Protein AF-A0A5F1SLM0-F1 (afdb_monomer_lite)

Radius of gyration: 10.52 Å; chains: 1; bounding box: 19×15×27 Å

pLDDT: mean 75.39, std 5.78, range [60.94, 82.62]

Foldseek 3Di:
DVVVVVCCVVVCCVVQVNDDPVVSCVVVVVDD

Structure (mmCIF, N/CA/C/O backbone):
data_AF-A0A5F1SLM0-F1
#
_entry.id   AF-A0A5F1SLM0-F1
#
loop_
_atom_site.group_PDB
_atom_site.id
_atom_site.type_symbol
_atom_site.label_atom_id
_atom_site.label_alt_id
_atom_site.label_comp_id
_atom_site.label_asym_id
_atom_site.label_entity_id
_atom_site.label_seq_id
_atom_site.pdbx_PDB_ins_code
_atom_site.Cartn_x
_atom_site.Cartn_y
_atom_site.Cartn_z
_atom_site.occupancy
_atom_site.B_iso_or_equiv
_atom_site.auth_seq_id
_atom_site.auth_comp_id
_atom_site.auth_asym_id
_atom_site.auth_atom_id
_atom_site.pdbx_PDB_model_num
ATOM 1 N N . ASP A 1 1 ? -0.255 -7.522 -18.113 1.00 68.25 1 ASP A N 1
ATOM 2 C CA . ASP A 1 1 ? -0.470 -8.147 -16.789 1.00 68.25 1 ASP A CA 1
ATOM 3 C C . ASP A 1 1 ? 0.607 -7.757 -15.761 1.00 68.25 1 ASP A C 1
ATOM 5 O O . ASP A 1 1 ? 0.271 -7.265 -14.693 1.00 68.25 1 ASP A O 1
ATOM 9 N N . ALA A 1 2 ? 1.905 -7.834 -16.094 1.00 80.31 2 ALA A N 1
ATOM 10 C CA . ALA A 1 2 ? 2.996 -7.484 -15.166 1.00 80.31 2 ALA A CA 1
ATOM 11 C C . ALA A 1 2 ? 2.924 -6.060 -14.566 1.00 80.31 2 ALA A C 1
ATOM 13 O O . ALA A 1 2 ? 3.210 -5.877 -13.386 1.00 80.31 2 ALA A O 1
ATOM 14 N N . TYR A 1 3 ? 2.489 -5.064 -15.347 1.00 82.62 3 TYR A N 1
ATOM 15 C CA . TYR A 1 3 ? 2.347 -3.682 -14.874 1.00 82.62 3 TYR A CA 1
ATOM 16 C C . TYR A 1 3 ? 1.290 -3.532 -13.770 1.00 82.62 3 TYR A C 1
ATOM 18 O O . TYR A 1 3 ? 1.538 -2.865 -12.772 1.00 82.62 3 TYR A O 1
ATOM 26 N N . ILE A 1 4 ? 0.138 -4.198 -13.909 1.00 80.25 4 ILE A N 1
ATOM 27 C CA . ILE A 1 4 ? -0.955 -4.127 -12.926 1.00 80.25 4 ILE A CA 1
ATOM 28 C C . ILE A 1 4 ? -0.530 -4.805 -11.622 1.00 80.25 4 ILE A C 1
ATOM 30 O O . ILE A 1 4 ? -0.748 -4.257 -10.544 1.00 80.25 4 ILE A O 1
ATOM 34 N N . ARG A 1 5 ? 0.139 -5.962 -11.711 1.00 80.19 5 ARG A N 1
ATOM 35 C CA . ARG A 1 5 ? 0.666 -6.666 -10.532 1.00 80.19 5 ARG A CA 1
ATOM 36 C C . ARG A 1 5 ? 1.722 -5.835 -9.807 1.00 80.19 5 ARG A C 1
ATOM 38 O O . ARG A 1 5 ? 1.596 -5.619 -8.607 1.00 80.19 5 ARG A O 1
ATOM 45 N N . TRP A 1 6 ? 2.691 -5.282 -10.541 1.00 82.50 6 TRP A N 1
ATOM 46 C CA . TRP A 1 6 ? 3.715 -4.402 -9.971 1.00 82.50 6 TRP A CA 1
ATOM 47 C C . TRP A 1 6 ? 3.105 -3.156 -9.317 1.00 82.50 6 TRP A C 1
ATOM 49 O O . TRP A 1 6 ? 3.468 -2.813 -8.192 1.00 82.50 6 TRP A O 1
ATOM 59 N N . TYR A 1 7 ? 2.143 -2.512 -9.987 1.00 78.69 7 TYR A N 1
ATOM 60 C CA . TYR A 1 7 ? 1.450 -1.340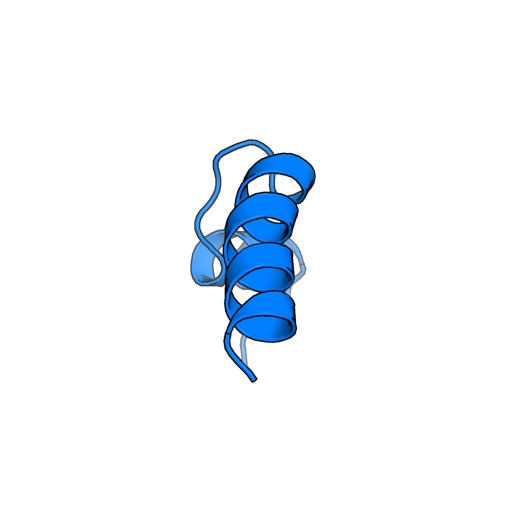 -9.459 1.00 78.69 7 TYR A CA 1
ATOM 61 C C . TYR A 1 7 ? 0.714 -1.675 -8.159 1.00 78.69 7 TYR A C 1
ATOM 63 O O . TYR A 1 7 ? 0.922 -0.996 -7.155 1.00 78.69 7 TYR A O 1
ATOM 71 N N . ASN A 1 8 ? -0.070 -2.757 -8.145 1.00 76.75 8 ASN A N 1
ATOM 72 C CA . ASN A 1 8 ? -0.823 -3.186 -6.968 1.00 76.75 8 ASN A CA 1
ATOM 73 C C . ASN A 1 8 ? 0.105 -3.557 -5.807 1.00 76.75 8 ASN A C 1
ATOM 75 O O . ASN A 1 8 ? -0.088 -3.072 -4.698 1.00 76.75 8 ASN A O 1
ATOM 79 N N . GLU A 1 9 ? 1.161 -4.336 -6.041 1.00 76.69 9 GLU A N 1
ATOM 80 C CA . GLU A 1 9 ? 2.088 -4.747 -4.979 1.00 76.69 9 GLU A CA 1
ATOM 81 C C . GLU A 1 9 ? 2.875 -3.579 -4.374 1.00 76.69 9 GLU A C 1
ATOM 83 O O . GLU A 1 9 ? 3.075 -3.524 -3.156 1.00 76.69 9 GLU A O 1
ATOM 88 N N . LYS A 1 10 ? 3.338 -2.639 -5.209 1.00 74.50 10 LYS A N 1
ATOM 89 C CA . LYS A 1 10 ? 4.137 -1.494 -4.749 1.00 74.50 10 LYS A CA 1
ATOM 90 C C . LYS A 1 10 ? 3.273 -0.416 -4.104 1.00 74.50 10 LYS A C 1
ATOM 92 O O . LYS A 1 10 ? 3.680 0.150 -3.090 1.00 74.50 10 LYS A O 1
ATOM 97 N N . ARG A 1 11 ? 2.079 -0.147 -4.646 1.00 73.25 11 ARG A N 1
ATOM 98 C CA . ARG A 1 11 ? 1.169 0.881 -4.116 1.00 7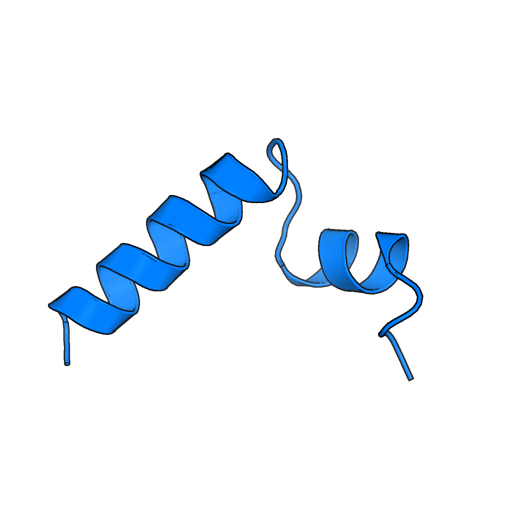3.25 11 ARG A CA 1
ATOM 99 C C . ARG A 1 11 ? 0.451 0.440 -2.863 1.00 73.25 11 ARG A C 1
ATOM 101 O O . ARG A 1 11 ? 0.344 1.266 -1.967 1.00 73.25 11 ARG A O 1
ATOM 108 N N . ILE A 1 12 ? 0.021 -0.823 -2.777 1.00 68.88 12 ILE A N 1
ATOM 109 C CA . ILE A 1 12 ? -0.581 -1.354 -1.553 1.00 68.88 12 ILE A CA 1
ATOM 110 C C . ILE A 1 12 ? 0.401 -1.096 -0.406 1.00 68.88 12 ILE A C 1
ATOM 112 O O . ILE A 1 12 ? 0.101 -0.290 0.462 1.00 68.88 12 ILE A O 1
ATOM 116 N N . LYS A 1 13 ? 1.646 -1.575 -0.470 1.00 64.62 13 LYS A N 1
ATOM 117 C CA . LYS A 1 13 ? 2.623 -1.359 0.619 1.00 64.62 13 LYS A CA 1
ATOM 118 C C . LYS A 1 13 ? 2.843 0.117 1.003 1.00 64.62 13 LYS A C 1
ATOM 120 O O . LYS A 1 13 ? 2.985 0.411 2.188 1.00 64.62 13 LYS A O 1
ATOM 125 N N . LEU A 1 14 ? 2.837 1.034 0.030 1.00 69.31 14 LEU A N 1
ATOM 126 C CA . LEU A 1 14 ? 2.994 2.473 0.275 1.00 69.31 14 LEU A CA 1
ATOM 127 C C . LEU A 1 14 ? 1.752 3.095 0.940 1.00 69.31 14 LEU A C 1
ATOM 129 O O . LEU A 1 14 ? 1.873 3.872 1.881 1.00 69.31 14 LEU A O 1
ATOM 133 N N . SER A 1 15 ? 0.558 2.743 0.461 1.00 69.44 15 SER A N 1
ATOM 134 C CA . SER A 1 15 ? -0.724 3.235 0.979 1.00 69.44 15 SER A CA 1
ATOM 135 C C . SER A 1 15 ? -1.135 2.573 2.296 1.00 69.44 15 SER A C 1
ATOM 137 O O . SER A 1 15 ? -1.868 3.179 3.070 1.00 69.44 15 SER A O 1
ATOM 139 N N . LEU A 1 16 ? -0.651 1.360 2.575 1.00 72.00 16 LEU A N 1
ATOM 140 C CA . LEU A 1 16 ? -0.941 0.615 3.803 1.00 72.00 16 LEU A CA 1
ATOM 141 C C . LEU A 1 16 ? -0.052 1.023 4.988 1.00 72.00 16 LEU A C 1
ATOM 143 O O . LEU A 1 16 ? -0.213 0.491 6.088 1.00 72.00 16 LEU A O 1
ATOM 147 N N . GLY A 1 17 ? 0.892 1.950 4.788 1.00 74.38 17 GLY A N 1
ATOM 148 C CA . GLY A 1 17 ? 1.794 2.412 5.844 1.00 74.38 17 GLY A CA 1
ATOM 149 C C . GLY A 1 17 ? 2.670 1.287 6.397 1.00 74.38 17 GLY A C 1
ATOM 150 O O . GLY A 1 17 ? 2.746 1.116 7.609 1.00 74.38 17 GLY A O 1
ATOM 151 N N . SER A 1 18 ? 3.278 0.494 5.507 1.00 69.50 18 SER A N 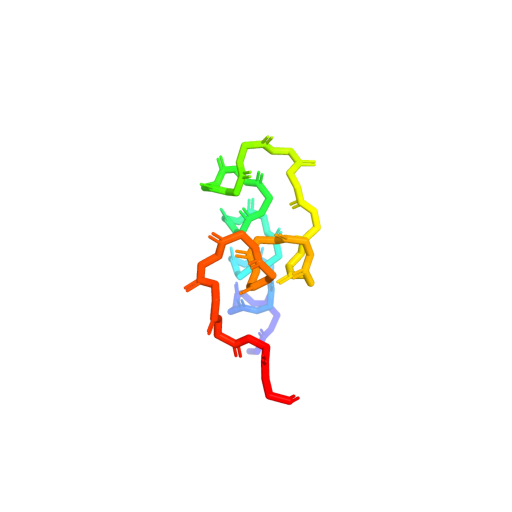1
ATOM 152 C CA . SER A 1 18 ? 4.105 -0.683 5.839 1.00 69.50 18 SER A CA 1
ATOM 153 C C . SER A 1 18 ? 3.353 -1.895 6.401 1.00 69.50 18 SER A C 1
ATOM 155 O O . SER A 1 18 ? 3.995 -2.870 6.783 1.00 69.50 18 SER A O 1
ATOM 157 N N . ARG A 1 19 ? 2.014 -1.885 6.406 1.00 73.38 19 ARG A N 1
ATOM 158 C CA . ARG A 1 19 ? 1.201 -3.059 6.760 1.00 73.38 19 ARG A CA 1
ATOM 159 C C . ARG A 1 19 ? 1.033 -4.000 5.570 1.00 73.38 19 ARG A C 1
ATOM 161 O O . ARG A 1 19 ? 0.976 -3.569 4.412 1.00 73.38 19 ARG A O 1
ATOM 168 N N . SER A 1 20 ? 0.932 -5.293 5.848 1.00 75.69 20 SER A N 1
ATOM 169 C CA . SER A 1 20 ? 0.559 -6.283 4.844 1.00 75.69 20 SER A CA 1
ATOM 170 C C . SER A 1 20 ? -0.897 -6.074 4.385 1.00 75.69 20 SER A C 1
ATOM 172 O O . SER A 1 20 ? -1.718 -5.512 5.116 1.00 75.69 20 SER A O 1
ATOM 174 N N . PRO A 1 21 ? -1.268 -6.540 3.177 1.00 76.31 21 PRO A N 1
ATOM 175 C CA . PRO A 1 21 ? -2.641 -6.437 2.677 1.00 76.31 21 PRO A CA 1
ATOM 176 C C . PRO A 1 21 ? -3.695 -7.074 3.588 1.00 76.31 21 PRO A C 1
ATOM 178 O O . PRO A 1 21 ? -4.864 -6.706 3.514 1.00 76.31 21 PRO A O 1
ATOM 181 N N . VAL A 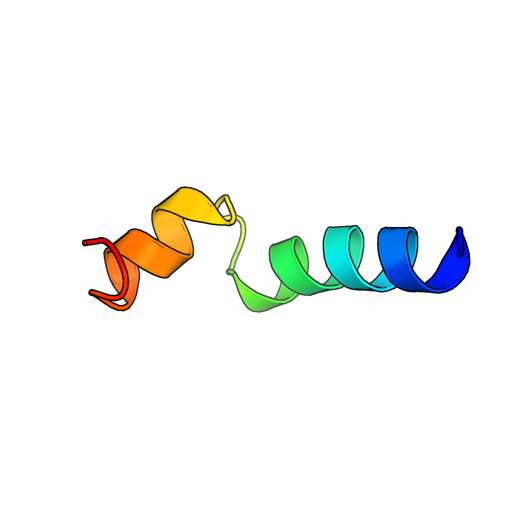1 22 ? -3.306 -8.060 4.396 1.00 79.25 22 VAL A N 1
ATOM 182 C CA . VAL A 1 22 ? -4.189 -8.725 5.361 1.00 79.25 22 VAL A CA 1
ATOM 183 C C . VAL A 1 22 ? -4.389 -7.826 6.576 1.00 79.25 22 VAL A C 1
ATOM 185 O O . VAL A 1 22 ? -5.519 -7.430 6.831 1.00 79.25 22 VAL A O 1
ATOM 188 N N . GLU A 1 23 ? -3.303 -7.374 7.208 1.00 77.19 23 GLU A N 1
ATOM 189 C CA . GLU A 1 23 ? -3.350 -6.470 8.371 1.00 77.19 23 GLU A CA 1
ATOM 190 C C . GLU A 1 23 ? -4.097 -5.161 8.076 1.00 77.19 23 GLU A C 1
ATOM 192 O O . GLU A 1 23 ? -4.788 -4.615 8.932 1.00 77.19 23 GLU A O 1
ATOM 197 N N . TYR A 1 24 ? -3.993 -4.631 6.854 1.00 81.62 24 TYR A N 1
ATOM 198 C CA . TYR A 1 24 ? -4.778 -3.455 6.480 1.00 81.62 24 TYR A CA 1
ATOM 199 C C . TYR A 1 24 ? -6.271 -3.756 6.356 1.00 81.62 24 TYR A C 1
ATOM 201 O O . TYR A 1 24 ? -7.090 -2.957 6.805 1.00 81.62 24 TYR A O 1
ATOM 209 N N . ARG A 1 25 ? -6.644 -4.909 5.791 1.00 79.88 25 ARG A N 1
ATOM 210 C CA . ARG A 1 25 ? -8.053 -5.323 5.713 1.00 79.88 25 A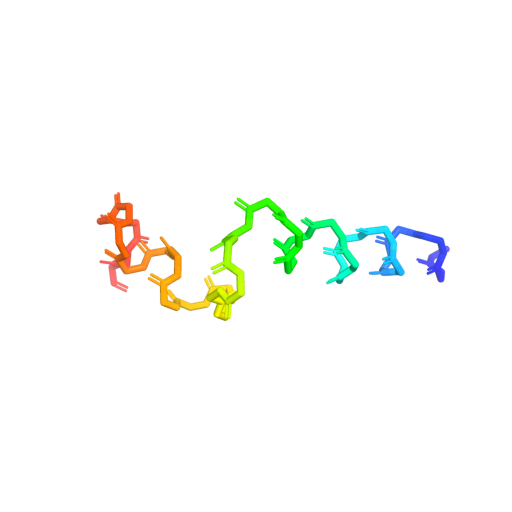RG A CA 1
ATOM 211 C C . ARG A 1 25 ? -8.633 -5.624 7.093 1.00 79.88 25 ARG A C 1
ATOM 213 O O . ARG A 1 25 ? -9.784 -5.274 7.336 1.00 79.88 25 ARG A O 1
ATOM 220 N N . GLU A 1 26 ? -7.830 -6.180 7.996 1.00 81.25 26 GLU A N 1
ATOM 221 C CA . GLU A 1 26 ? -8.150 -6.313 9.423 1.00 81.25 26 GLU A CA 1
ATOM 222 C C . GLU A 1 26 ? -8.360 -4.947 10.079 1.00 81.25 26 GLU A C 1
ATOM 224 O O . GLU A 1 26 ? -9.396 -4.722 10.698 1.00 81.25 26 GLU A O 1
ATOM 229 N N . SER A 1 27 ? -7.454 -3.987 9.855 1.00 79.25 27 SER A N 1
ATOM 230 C CA . SER A 1 27 ? -7.595 -2.626 10.398 1.00 79.25 27 SER A CA 1
ATOM 231 C C . SER A 1 27 ? -8.832 -1.880 9.887 1.00 79.25 27 SER A C 1
ATOM 233 O O . SER A 1 27 ? -9.361 -1.014 10.578 1.00 79.25 27 SER A O 1
ATOM 235 N N . LEU A 1 28 ? -9.299 -2.220 8.683 1.00 81.81 28 LEU A N 1
ATOM 236 C CA . LEU A 1 28 ? -10.508 -1.658 8.085 1.00 81.81 28 LEU A CA 1
ATOM 237 C C . LEU A 1 28 ? -11.789 -2.410 8.482 1.00 81.81 28 LEU A C 1
ATOM 239 O O . LEU A 1 28 ? -12.866 -2.0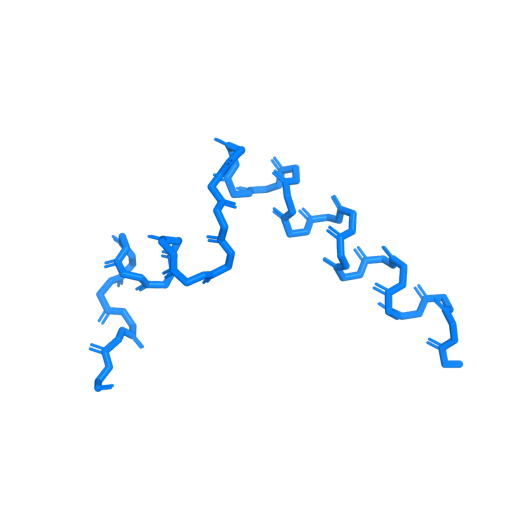08 8.050 1.00 81.81 28 LEU A O 1
ATOM 243 N N . GLY A 1 29 ? -11.700 -3.501 9.254 1.00 81.88 29 GLY A N 1
ATOM 244 C CA . GLY A 1 29 ? -12.862 -4.333 9.592 1.00 81.88 29 GLY A CA 1
ATOM 245 C C . GLY A 1 29 ? -13.503 -5.017 8.377 1.00 81.88 29 GLY A C 1
ATOM 246 O O . GLY A 1 29 ? -14.674 -5.376 8.415 1.00 81.88 29 GLY A O 1
ATOM 247 N N . LEU A 1 30 ? -12.745 -5.176 7.284 1.00 77.50 30 LEU A N 1
ATOM 248 C CA . LEU A 1 30 ? -13.175 -5.834 6.040 1.00 77.50 30 LEU A CA 1
ATOM 249 C C . LEU A 1 30 ? -12.843 -7.334 6.026 1.00 77.50 30 LEU A C 1
ATOM 251 O O . LEU A 1 30 ? -12.965 -7.989 4.991 1.00 77.50 30 LEU A O 1
ATOM 255 N N . THR A 1 31 ? -12.363 -7.863 7.149 1.00 64.50 31 THR A N 1
ATOM 256 C CA . THR A 1 31 ? -12.135 -9.294 7.352 1.00 64.50 31 THR A CA 1
ATOM 257 C C . THR A 1 31 ? -13.422 -9.920 7.875 1.00 64.50 31 THR A C 1
ATOM 259 O O . THR A 1 31 ? -13.847 -9.648 8.994 1.00 64.50 31 THR A O 1
ATOM 262 N N . VAL A 1 32 ? -14.053 -10.714 7.012 1.00 60.94 32 VAL A N 1
ATOM 263 C CA . VAL A 1 32 ? -15.084 -11.708 7.345 1.00 60.94 32 VAL A CA 1
ATOM 264 C C . VAL A 1 32 ? -14.454 -13.086 7.426 1.00 60.94 32 VAL A C 1
ATOM 266 O O . VAL A 1 32 ? -13.486 -13.321 6.663 1.00 60.94 32 VAL A O 1
#

Sequence (32 aa):
DAYIRWYNEKRIKLSLGSRSPVEYRESLGLTV

Secondary structure (DSSP, 8-state):
-HHHHHHHHHHHHHHTTT--HHHHHHHTT---